Protein AF-A0A537QQP8-F1 (afdb_monomer_lite)

Radius of gyration: 13.24 Å; chains: 1; bounding box: 38×20×31 Å

Sequence (89 aa):
MFETLEQATQAQRELTAAFEAIGMNFSKLNPIVHNALLKEALATSAGSAMANFNEVLSTLQESTASEEGKLGVLREFYAYRARQFSDWA

Secondary structure (DSSP, 8-state):
--HHHHHHHHHHHHHHHHHHHTT--GGGS-HHHHHHHHHHHHHS-HHHHHHHHHHHHHHHHH--S-HHHHHHHHHHHHHHHHHHTTTT-

Foldseek 3Di:
DVVLVVLLVVQVVLLQVLQVVVVHGLVPDDPLLSLLLSLCCSVPRNVVSVVVVVVLVVVLVPDPDDPVVSVVVSSVVSNVSSVVSVVVD

pLDDT: mean 89.11, std 10.69, range [43.97, 96.94]

Structure (mmCIF, N/CA/C/O backbone):
data_AF-A0A537QQP8-F1
#
_entry.id   AF-A0A537QQP8-F1
#
loop_
_atom_site.group_PDB
_atom_site.id
_atom_site.type_symbol
_atom_site.label_atom_id
_atom_site.label_alt_id
_atom_site.label_comp_id
_atom_site.label_asym_id
_atom_site.label_entity_id
_atom_site.label_seq_id
_atom_site.pdbx_PDB_ins_code
_atom_site.Cartn_x
_atom_site.Cartn_y
_atom_site.Cartn_z
_atom_site.occupancy
_atom_site.B_iso_or_equiv
_atom_site.auth_seq_id
_atom_site.auth_comp_id
_atom_site.auth_asym_id
_atom_site.auth_atom_id
_atom_site.pdbx_PDB_model_num
ATOM 1 N N . MET A 1 1 ? 22.483 -0.689 -12.224 1.00 55.19 1 MET A N 1
ATOM 2 C CA . MET A 1 1 ? 22.102 0.595 -11.582 1.00 55.19 1 MET A CA 1
ATOM 3 C C . MET A 1 1 ? 21.065 1.382 -12.396 1.00 55.19 1 MET A C 1
ATOM 5 O O . MET A 1 1 ? 20.310 2.126 -11.791 1.00 55.19 1 MET A O 1
ATOM 9 N N . PHE A 1 2 ? 20.981 1.213 -13.727 1.00 53.97 2 PHE A N 1
ATOM 10 C CA . PHE A 1 2 ? 19.906 1.805 -14.547 1.00 53.97 2 PHE A CA 1
ATOM 11 C C . PHE A 1 2 ? 18.584 1.015 -14.475 1.00 53.97 2 PHE A C 1
ATOM 13 O O . PHE A 1 2 ? 17.531 1.618 -14.302 1.00 53.97 2 PHE A O 1
ATOM 20 N N . GLU A 1 3 ? 18.646 -0.322 -14.476 1.00 60.66 3 GLU A N 1
ATOM 21 C CA . GLU A 1 3 ? 17.458 -1.199 -14.426 1.00 60.66 3 GLU A CA 1
ATOM 22 C C . GLU A 1 3 ? 16.590 -0.981 -13.174 1.00 60.66 3 GLU A C 1
ATOM 24 O O . GLU A 1 3 ? 15.366 -1.000 -13.248 1.00 60.66 3 GLU A O 1
ATOM 29 N N . THR A 1 4 ? 17.206 -0.678 -12.029 1.00 74.56 4 THR A N 1
ATOM 30 C CA . THR A 1 4 ? 16.496 -0.447 -10.761 1.00 74.56 4 THR A CA 1
ATOM 31 C C . THR A 1 4 ? 15.698 0.858 -10.755 1.00 74.56 4 THR A C 1
ATOM 33 O O . THR A 1 4 ? 14.660 0.944 -10.103 1.00 74.56 4 THR A O 1
ATOM 36 N N . LEU A 1 5 ? 16.161 1.884 -11.479 1.00 81.81 5 LEU A N 1
ATOM 37 C CA . LEU A 1 5 ? 15.466 3.171 -11.563 1.00 81.81 5 LEU A CA 1
ATOM 38 C C . LEU A 1 5 ? 14.262 3.085 -12.511 1.00 81.81 5 LEU A C 1
ATOM 40 O O . LEU A 1 5 ? 13.201 3.639 -12.221 1.00 81.81 5 LEU A O 1
ATOM 44 N N . GLU A 1 6 ? 14.414 2.365 -13.623 1.00 87.31 6 GLU A N 1
ATOM 45 C CA . GLU A 1 6 ? 13.325 2.099 -14.565 1.00 87.31 6 GLU A CA 1
ATOM 46 C C . GLU A 1 6 ? 12.236 1.230 -13.927 1.00 87.31 6 GLU A C 1
ATOM 48 O O . GLU A 1 6 ? 11.061 1.586 -14.003 1.00 87.31 6 GLU A O 1
ATOM 53 N N . GLN A 1 7 ? 12.612 0.167 -13.205 1.00 85.62 7 GLN A N 1
ATOM 54 C CA . GLN A 1 7 ? 11.677 -0.668 -12.441 1.00 85.62 7 GLN A CA 1
ATOM 55 C C . GLN A 1 7 ? 10.937 0.134 -11.364 1.00 85.62 7 GLN A C 1
ATOM 57 O O . GLN A 1 7 ? 9.713 0.048 -11.273 1.00 85.62 7 GLN A O 1
ATOM 62 N N . ALA A 1 8 ? 11.645 0.969 -10.595 1.00 87.31 8 ALA A N 1
ATOM 63 C CA . ALA A 1 8 ? 11.028 1.851 -9.601 1.00 87.31 8 ALA A CA 1
ATOM 64 C C . ALA A 1 8 ? 10.034 2.833 -10.235 1.00 87.31 8 ALA A C 1
ATOM 66 O O . ALA A 1 8 ? 8.935 3.033 -9.718 1.00 87.31 8 ALA A O 1
ATOM 67 N N . THR A 1 9 ? 10.395 3.409 -11.383 1.00 91.62 9 THR A N 1
ATOM 68 C CA . THR A 1 9 ? 9.538 4.351 -12.112 1.00 91.62 9 THR A CA 1
ATOM 69 C C . THR A 1 9 ? 8.294 3.655 -12.659 1.00 91.62 9 THR A C 1
ATOM 71 O O . THR A 1 9 ? 7.191 4.197 -12.564 1.00 91.62 9 THR A O 1
ATOM 74 N N . GLN A 1 10 ? 8.450 2.451 -13.210 1.00 93.62 10 GLN A N 1
ATOM 75 C CA . GLN A 1 10 ? 7.342 1.664 -13.737 1.00 93.62 10 GLN A CA 1
ATOM 76 C C . GLN A 1 10 ? 6.388 1.227 -12.620 1.00 93.62 10 GLN A C 1
ATOM 78 O O . GLN A 1 10 ? 5.191 1.494 -12.715 1.00 93.62 10 GLN A O 1
ATOM 83 N N . ALA A 1 11 ? 6.908 0.671 -11.521 1.00 93.50 11 ALA A N 1
ATOM 84 C CA . ALA A 1 11 ? 6.105 0.296 -10.358 1.00 93.50 11 ALA A CA 1
ATOM 85 C C . ALA A 1 11 ? 5.337 1.498 -9.784 1.00 93.50 11 ALA A C 1
ATOM 87 O O . ALA A 1 11 ? 4.151 1.394 -9.479 1.00 93.50 11 ALA A O 1
ATOM 88 N N . GLN A 1 12 ? 5.976 2.669 -9.696 1.00 93.94 12 GLN A N 1
ATOM 89 C CA . GLN A 1 12 ? 5.315 3.887 -9.228 1.00 93.94 12 GLN A CA 1
ATOM 90 C C . GLN A 1 12 ? 4.181 4.336 -10.161 1.00 93.94 12 GLN A C 1
ATOM 92 O O . GLN A 1 12 ? 3.131 4.764 -9.677 1.00 93.94 12 GLN A O 1
ATOM 97 N N . ARG A 1 13 ? 4.357 4.232 -11.485 1.00 95.69 13 ARG A N 1
ATOM 98 C CA . ARG A 1 13 ? 3.304 4.549 -12.466 1.00 95.69 13 ARG A CA 1
ATOM 99 C C . ARG A 1 13 ? 2.126 3.587 -12.361 1.00 95.69 13 ARG A C 1
ATOM 101 O O . ARG A 1 13 ? 0.987 4.039 -12.316 1.00 95.69 13 ARG A O 1
ATOM 108 N N . GLU A 1 14 ? 2.400 2.289 -12.288 1.00 96.94 14 GLU A N 1
ATOM 109 C CA . GLU A 1 14 ? 1.369 1.254 -12.170 1.00 96.94 14 GLU A CA 1
ATOM 110 C C . GLU A 1 14 ? 0.571 1.394 -10.873 1.00 96.94 14 GLU A C 1
ATOM 112 O O . GLU A 1 14 ? -0.658 1.373 -10.904 1.00 96.94 14 GLU A O 1
ATOM 117 N N . LEU A 1 15 ? 1.252 1.621 -9.744 1.00 96.44 15 LEU A N 1
ATOM 118 C CA . LEU A 1 15 ? 0.591 1.904 -8.471 1.00 96.44 15 LEU A CA 1
ATOM 119 C C . LEU A 1 15 ? -0.237 3.187 -8.549 1.00 96.44 15 LEU A C 1
ATOM 121 O O . LEU A 1 15 ? -1.380 3.195 -8.110 1.00 96.44 15 LEU A O 1
ATOM 125 N N . THR A 1 16 ? 0.289 4.258 -9.148 1.00 96.94 16 THR A N 1
ATOM 126 C CA . THR A 1 16 ? -0.468 5.512 -9.303 1.00 96.94 16 THR A CA 1
ATOM 127 C C . THR A 1 16 ? -1.766 5.280 -10.073 1.00 96.94 16 THR A C 1
ATOM 129 O O . THR A 1 16 ? -2.827 5.641 -9.572 1.00 96.94 16 THR A O 1
ATOM 132 N N . ALA A 1 17 ? -1.704 4.602 -11.222 1.00 96.44 17 ALA A N 1
ATOM 133 C CA . ALA A 1 17 ? -2.887 4.285 -12.019 1.00 96.44 17 ALA A CA 1
ATOM 134 C C . ALA A 1 17 ? -3.884 3.387 -11.261 1.00 96.44 17 ALA A C 1
ATOM 136 O O . ALA A 1 17 ? -5.094 3.605 -11.322 1.00 96.44 17 ALA A O 1
ATOM 137 N N . ALA A 1 18 ? -3.392 2.396 -10.512 1.00 95.56 18 ALA A N 1
ATOM 138 C CA . ALA A 1 18 ? -4.246 1.496 -9.745 1.00 95.56 18 ALA A CA 1
ATOM 139 C C . ALA A 1 18 ? -4.934 2.191 -8.555 1.00 95.56 18 ALA A C 1
ATOM 141 O O . ALA A 1 18 ? -6.102 1.922 -8.277 1.00 95.56 18 ALA A O 1
ATOM 142 N N . PHE A 1 19 ? -4.245 3.115 -7.880 1.00 95.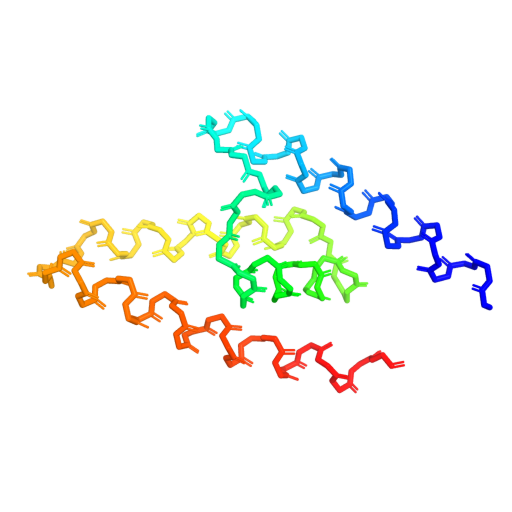81 19 PHE A N 1
ATOM 143 C CA . PHE A 1 19 ? -4.834 3.942 -6.825 1.00 95.81 19 PHE A CA 1
ATOM 144 C C . PHE A 1 19 ? -5.837 4.959 -7.388 1.00 95.81 19 PHE A C 1
ATOM 146 O O . PHE A 1 19 ? -6.909 5.142 -6.810 1.00 95.81 19 PHE A O 1
ATOM 153 N N . GLU A 1 20 ? -5.541 5.578 -8.534 1.00 95.75 20 GLU A N 1
ATOM 154 C CA . GLU A 1 20 ? -6.471 6.490 -9.213 1.00 95.75 20 GLU A CA 1
ATOM 155 C C . GLU A 1 20 ? -7.777 5.784 -9.598 1.00 95.75 20 GLU A C 1
ATOM 157 O O . GLU A 1 20 ? -8.855 6.355 -9.422 1.00 95.75 20 GLU A O 1
ATOM 162 N N . ALA A 1 21 ? -7.704 4.521 -10.032 1.00 94.19 21 ALA A N 1
ATOM 163 C CA . ALA A 1 21 ? -8.876 3.711 -10.365 1.00 94.19 21 ALA A CA 1
ATOM 164 C C . ALA A 1 21 ? -9.826 3.475 -9.174 1.00 94.19 21 ALA A C 1
ATOM 166 O O . ALA A 1 21 ? -11.022 3.275 -9.383 1.00 94.19 21 ALA A O 1
ATOM 167 N N . ILE A 1 22 ? -9.322 3.536 -7.935 1.00 90.62 22 ILE A N 1
ATOM 168 C CA . ILE A 1 22 ? -10.128 3.451 -6.703 1.00 90.62 22 ILE A CA 1
ATOM 169 C C . ILE A 1 22 ? -10.380 4.826 -6.059 1.00 90.62 22 ILE A C 1
ATOM 171 O O . ILE A 1 22 ? -10.832 4.908 -4.918 1.00 90.62 22 ILE A O 1
ATOM 175 N N . GLY A 1 23 ? -10.096 5.921 -6.773 1.00 93.00 23 GLY A N 1
ATOM 176 C CA . GLY A 1 23 ? -10.345 7.289 -6.309 1.00 93.00 23 GLY A CA 1
ATOM 177 C C . GLY A 1 23 ? -9.352 7.802 -5.261 1.00 93.00 23 GLY A C 1
ATOM 178 O O . GLY A 1 23 ? -9.648 8.762 -4.550 1.00 93.00 23 GLY A O 1
ATOM 179 N N . MET A 1 24 ? -8.175 7.185 -5.147 1.00 93.50 24 MET A N 1
ATOM 180 C CA . MET A 1 24 ? -7.133 7.554 -4.190 1.00 93.50 24 MET A CA 1
ATOM 181 C C . MET A 1 24 ? -5.889 8.098 -4.901 1.00 93.50 24 MET A C 1
ATOM 183 O O . MET A 1 24 ? -5.561 7.708 -6.015 1.00 93.50 24 MET A O 1
ATOM 187 N N . ASN A 1 25 ? -5.150 8.995 -4.245 1.00 94.06 25 ASN A N 1
ATOM 188 C CA . ASN A 1 25 ? -3.891 9.512 -4.781 1.00 94.06 25 ASN A CA 1
ATOM 189 C C . ASN A 1 25 ? -2.709 8.818 -4.096 1.00 94.06 25 ASN A C 1
ATOM 191 O O . ASN A 1 25 ? -2.427 9.096 -2.928 1.00 94.06 25 ASN A O 1
ATOM 195 N N . PHE A 1 26 ? -2.009 7.954 -4.838 1.00 93.62 26 PHE A N 1
ATOM 196 C CA . PHE A 1 26 ? -0.870 7.187 -4.327 1.00 93.62 26 PHE A CA 1
ATOM 197 C C . PHE A 1 26 ? 0.209 8.085 -3.702 1.00 93.62 26 PHE A C 1
ATOM 199 O O . PHE A 1 26 ? 0.656 7.838 -2.585 1.00 93.62 26 PHE A O 1
ATOM 206 N N . SER A 1 27 ? 0.569 9.192 -4.358 1.00 92.00 27 SER A N 1
ATOM 207 C CA . SER A 1 27 ? 1.604 10.120 -3.876 1.00 92.00 27 SER A CA 1
ATOM 208 C C . SER A 1 27 ? 1.223 10.883 -2.604 1.00 92.00 27 SER A C 1
ATOM 210 O O . SER A 1 27 ? 2.089 11.485 -1.973 1.00 92.00 27 SER A O 1
ATOM 212 N N . LYS A 1 28 ? -0.060 10.884 -2.222 1.00 94.00 28 LYS A N 1
ATOM 213 C CA . LYS A 1 28 ? -0.558 11.523 -0.993 1.00 94.00 28 LYS A CA 1
ATOM 214 C C . LYS A 1 28 ? -0.763 10.542 0.161 1.00 94.00 28 LYS A C 1
ATOM 216 O O . LYS A 1 28 ? -1.239 10.951 1.220 1.00 94.00 28 LYS A O 1
ATOM 221 N N . LEU A 1 29 ? -0.432 9.265 -0.021 1.00 90.94 29 LEU A N 1
ATOM 222 C CA . LEU A 1 29 ? -0.502 8.288 1.058 1.00 90.94 29 LEU A CA 1
ATOM 223 C C . LEU A 1 29 ? 0.481 8.622 2.180 1.00 90.94 29 LEU A C 1
ATOM 225 O O . LEU A 1 29 ? 1.484 9.312 1.993 1.00 90.94 29 LEU A O 1
ATOM 229 N N . ASN A 1 30 ? 0.213 8.060 3.360 1.00 91.88 30 ASN A N 1
ATOM 230 C CA . ASN A 1 30 ? 1.178 8.077 4.449 1.00 91.88 30 ASN A CA 1
ATOM 231 C C . ASN A 1 30 ? 2.538 7.535 3.947 1.00 91.88 30 ASN A C 1
ATOM 233 O O . ASN A 1 30 ? 2.550 6.469 3.326 1.00 91.88 30 ASN A O 1
ATOM 237 N N . PRO A 1 31 ? 3.675 8.197 4.242 1.00 90.94 31 PRO A N 1
ATOM 238 C CA . PRO A 1 31 ? 4.980 7.793 3.716 1.00 90.94 31 PRO A CA 1
ATOM 239 C C . PRO A 1 31 ? 5.368 6.340 4.016 1.00 90.94 31 PRO A C 1
ATOM 241 O O . PRO A 1 31 ? 6.042 5.706 3.207 1.00 90.94 31 PRO A O 1
ATOM 244 N N . ILE A 1 32 ? 4.930 5.791 5.155 1.00 92.06 32 ILE A N 1
ATOM 245 C CA . ILE A 1 32 ? 5.183 4.391 5.526 1.00 92.06 32 ILE A CA 1
ATOM 246 C C . ILE A 1 32 ? 4.410 3.452 4.601 1.00 92.06 32 ILE A C 1
ATOM 248 O O . ILE A 1 32 ? 4.991 2.511 4.069 1.00 92.06 32 ILE A O 1
ATOM 252 N N . VAL A 1 33 ? 3.126 3.736 4.372 1.00 93.38 33 VAL A N 1
ATOM 253 C CA . VAL A 1 33 ? 2.258 2.946 3.486 1.00 93.38 33 VAL A CA 1
ATOM 254 C C . VAL A 1 33 ? 2.745 3.040 2.041 1.00 93.38 33 VAL A C 1
ATOM 256 O O . VAL A 1 33 ? 2.938 2.016 1.395 1.00 93.38 33 VAL A O 1
ATOM 259 N N . HIS A 1 34 ? 3.035 4.254 1.562 1.00 94.19 34 HIS A N 1
ATOM 260 C CA . HIS A 1 34 ? 3.587 4.484 0.226 1.00 94.19 34 HIS A CA 1
ATOM 261 C C . HIS A 1 34 ? 4.869 3.674 -0.007 1.00 94.19 34 HIS A C 1
ATOM 263 O O . HIS A 1 34 ? 4.985 2.946 -0.990 1.00 94.19 34 HIS A O 1
ATOM 269 N N . ASN A 1 35 ? 5.838 3.781 0.909 1.00 92.19 35 ASN A N 1
ATOM 270 C CA . ASN A 1 35 ? 7.113 3.081 0.787 1.00 92.19 35 ASN A CA 1
ATOM 271 C C . ASN A 1 35 ? 6.943 1.556 0.826 1.00 92.19 35 ASN A C 1
ATOM 273 O O . ASN A 1 35 ? 7.596 0.849 0.067 1.00 92.19 35 ASN A O 1
ATOM 277 N N . ALA A 1 36 ? 6.062 1.045 1.689 1.00 94.12 36 ALA A N 1
ATOM 278 C CA . ALA A 1 36 ? 5.793 -0.384 1.783 1.00 94.12 36 ALA A CA 1
ATOM 279 C C . ALA A 1 36 ? 5.219 -0.949 0.477 1.00 94.12 36 ALA A C 1
ATOM 281 O O . ALA A 1 36 ? 5.715 -1.956 -0.019 1.00 94.12 36 ALA A O 1
ATOM 282 N N . LEU A 1 37 ? 4.230 -0.264 -0.103 1.00 94.81 37 LEU A N 1
ATOM 283 C CA . LEU A 1 37 ? 3.605 -0.659 -1.366 1.00 94.81 37 LEU A CA 1
ATOM 284 C C . LEU A 1 37 ? 4.588 -0.599 -2.533 1.00 94.81 37 LEU A C 1
ATOM 286 O O . LEU A 1 37 ? 4.599 -1.500 -3.364 1.00 94.81 37 LEU A O 1
ATOM 290 N N . LEU A 1 38 ? 5.443 0.426 -2.577 1.00 93.75 38 LEU A N 1
ATOM 291 C CA . LEU A 1 38 ? 6.470 0.528 -3.610 1.00 93.75 38 LEU A CA 1
ATOM 292 C C . LEU A 1 38 ? 7.489 -0.615 -3.502 1.00 93.75 38 LEU A C 1
ATOM 294 O O . LEU A 1 38 ? 7.810 -1.237 -4.509 1.00 93.75 38 LEU A O 1
ATOM 298 N N . LYS A 1 39 ? 7.966 -0.929 -2.290 1.00 92.44 39 LYS A N 1
ATOM 299 C CA . LYS A 1 39 ? 8.893 -2.051 -2.061 1.00 92.44 39 LYS A CA 1
ATOM 300 C C . LYS A 1 39 ? 8.275 -3.392 -2.430 1.00 92.44 39 LYS A C 1
ATOM 302 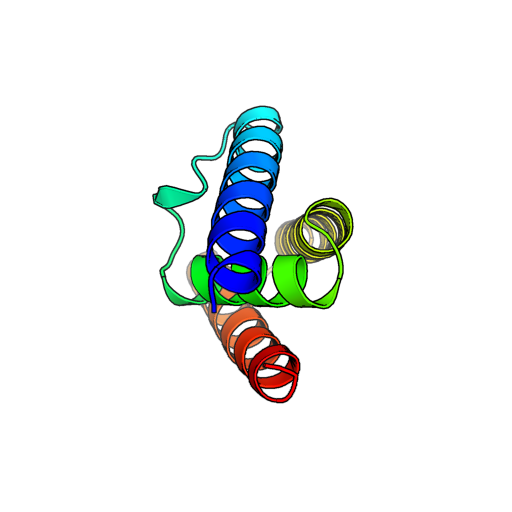O O . LYS A 1 39 ? 8.916 -4.206 -3.082 1.00 92.44 39 LYS A O 1
ATOM 307 N N . GLU A 1 40 ? 7.024 -3.603 -2.051 1.00 93.25 40 GLU A N 1
ATOM 308 C CA . GLU A 1 40 ? 6.295 -4.807 -2.420 1.00 93.25 40 GLU A CA 1
ATOM 309 C C . GLU A 1 40 ? 6.101 -4.922 -3.933 1.00 93.25 40 GLU A C 1
ATOM 311 O O . GLU A 1 40 ? 6.316 -5.995 -4.495 1.00 93.25 40 GLU A O 1
ATOM 316 N N . ALA A 1 41 ? 5.739 -3.827 -4.603 1.00 93.94 41 ALA A N 1
ATOM 317 C CA . ALA A 1 41 ? 5.572 -3.816 -6.049 1.00 93.94 41 ALA A CA 1
ATOM 318 C C . ALA A 1 41 ? 6.888 -4.097 -6.784 1.00 93.94 41 ALA A C 1
ATOM 320 O O . ALA A 1 41 ? 6.874 -4.793 -7.794 1.00 93.94 41 ALA A O 1
ATOM 321 N N . LEU A 1 42 ? 8.015 -3.610 -6.253 1.00 92.19 42 LEU A N 1
ATOM 322 C CA . LEU A 1 42 ? 9.348 -3.888 -6.789 1.00 92.19 42 LEU A CA 1
ATOM 323 C C . LEU A 1 42 ? 9.781 -5.343 -6.584 1.00 92.19 42 LEU A C 1
ATOM 325 O O . LEU A 1 42 ? 10.421 -5.913 -7.460 1.00 92.19 42 LEU A O 1
ATOM 329 N N . ALA A 1 43 ? 9.430 -5.945 -5.447 1.00 91.25 43 ALA A N 1
ATOM 330 C CA . ALA A 1 43 ? 9.755 -7.339 -5.152 1.00 91.25 43 ALA A CA 1
ATOM 331 C C . ALA A 1 43 ? 8.807 -8.339 -5.837 1.00 91.25 43 ALA A C 1
ATOM 333 O O . ALA A 1 43 ? 9.161 -9.502 -6.023 1.00 91.25 43 ALA A O 1
ATOM 334 N N . THR A 1 44 ? 7.586 -7.911 -6.169 1.00 91.88 44 THR A N 1
ATOM 335 C CA . THR A 1 44 ? 6.529 -8.769 -6.719 1.00 91.88 44 THR A CA 1
ATOM 336 C C . THR A 1 44 ? 5.894 -8.138 -7.963 1.00 91.88 44 THR A C 1
ATOM 338 O O . THR A 1 44 ? 6.371 -8.358 -9.071 1.00 91.88 44 THR A O 1
ATOM 341 N N . SER A 1 45 ? 4.808 -7.377 -7.804 1.00 93.44 45 SER A N 1
ATOM 342 C CA . SER A 1 45 ? 4.159 -6.582 -8.848 1.00 93.44 45 SER A CA 1
ATOM 343 C C . SER A 1 45 ? 3.239 -5.524 -8.230 1.00 93.44 45 SER A C 1
ATOM 345 O O . SER A 1 45 ? 2.769 -5.686 -7.098 1.00 93.44 45 SER A O 1
ATOM 347 N N . ALA A 1 46 ? 2.903 -4.469 -8.981 1.00 93.88 46 ALA A N 1
ATOM 348 C CA . ALA A 1 46 ? 1.915 -3.482 -8.538 1.00 93.88 46 ALA A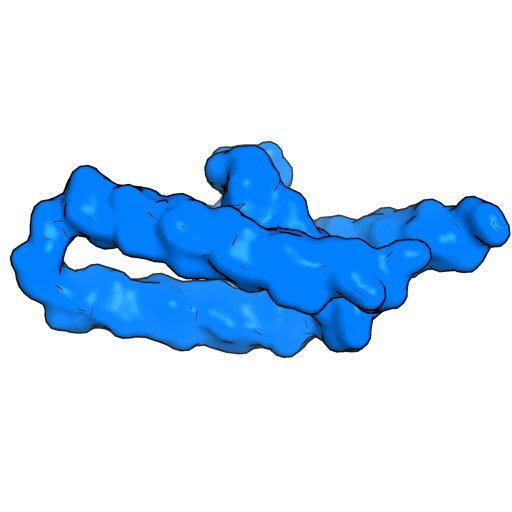 CA 1
ATOM 349 C C . ALA A 1 46 ? 0.535 -4.113 -8.271 1.00 93.88 46 ALA A C 1
ATOM 351 O O . ALA A 1 46 ? -0.145 -3.730 -7.321 1.00 93.88 46 ALA A O 1
ATOM 352 N N . GLY A 1 47 ? 0.143 -5.124 -9.056 1.00 93.94 47 GLY A N 1
ATOM 353 C CA . GLY A 1 47 ? -1.105 -5.864 -8.851 1.00 93.94 47 GLY A CA 1
ATOM 354 C C . GLY A 1 47 ? -1.143 -6.604 -7.512 1.00 93.94 47 GLY A C 1
ATOM 355 O O . GLY A 1 47 ? -2.140 -6.520 -6.798 1.00 93.94 47 GLY A O 1
ATOM 356 N N . SER A 1 48 ? -0.045 -7.264 -7.134 1.00 93.94 48 SER A N 1
ATOM 357 C CA . SER A 1 48 ? 0.080 -7.942 -5.835 1.00 93.94 48 SER A CA 1
ATOM 358 C C . SER A 1 48 ? 0.010 -6.954 -4.669 1.00 93.94 48 SER A C 1
ATOM 360 O O . SER A 1 48 ? -0.737 -7.181 -3.716 1.00 93.94 48 SER A O 1
ATOM 362 N N . ALA A 1 49 ? 0.724 -5.828 -4.774 1.00 95.44 49 ALA A N 1
ATOM 363 C CA . ALA A 1 49 ? 0.686 -4.770 -3.767 1.00 95.44 49 ALA A CA 1
ATOM 364 C C . ALA A 1 49 ? -0.731 -4.191 -3.594 1.00 95.44 49 ALA A C 1
ATOM 366 O O . ALA A 1 49 ? -1.193 -3.995 -2.471 1.00 95.44 49 ALA A O 1
ATOM 367 N N . MET A 1 50 ? -1.454 -3.979 -4.698 1.00 95.75 50 MET A N 1
ATOM 368 C CA . MET A 1 50 ? -2.836 -3.489 -4.678 1.00 95.75 50 MET A CA 1
ATOM 369 C C . MET A 1 50 ? -3.832 -4.504 -4.121 1.00 95.75 50 MET A C 1
ATOM 371 O O . MET A 1 50 ? -4.733 -4.121 -3.378 1.00 95.75 50 MET A O 1
ATOM 375 N N . ALA A 1 51 ? -3.683 -5.788 -4.451 1.00 94.69 51 ALA A N 1
ATOM 376 C CA . ALA A 1 51 ? -4.522 -6.846 -3.895 1.00 94.69 51 ALA A CA 1
ATOM 377 C C . ALA A 1 51 ? -4.399 -6.897 -2.364 1.00 94.69 51 ALA A C 1
ATOM 379 O O . ALA A 1 51 ? -5.415 -6.846 -1.672 1.00 94.69 51 ALA A O 1
ATOM 380 N N . ASN A 1 52 ? -3.166 -6.879 -1.843 1.00 93.38 52 ASN A N 1
ATOM 381 C CA . ASN A 1 52 ? -2.916 -6.812 -0.401 1.00 93.38 52 ASN A CA 1
ATOM 382 C C . ASN A 1 52 ? -3.491 -5.530 0.222 1.00 93.38 52 ASN A C 1
ATOM 384 O O . ASN A 1 52 ? -4.069 -5.568 1.307 1.00 93.38 52 ASN A O 1
ATOM 388 N N . PHE A 1 53 ? -3.377 -4.390 -0.464 1.00 94.38 53 PHE A N 1
ATOM 389 C CA . PHE A 1 53 ? -3.967 -3.138 0.005 1.00 94.38 53 PHE A CA 1
ATOM 390 C C . PHE A 1 53 ? -5.485 -3.192 0.133 1.00 94.38 53 PHE A C 1
ATOM 392 O O . PHE A 1 53 ? -6.023 -2.810 1.175 1.00 94.38 53 PHE A O 1
ATOM 399 N N . ASN A 1 54 ? -6.166 -3.718 -0.879 1.00 92.75 54 ASN A N 1
ATOM 400 C CA . ASN A 1 54 ? -7.616 -3.857 -0.868 1.00 92.75 54 ASN A CA 1
ATOM 401 C C . ASN A 1 54 ? -8.093 -4.852 0.199 1.00 92.75 54 ASN A C 1
ATOM 403 O O . ASN A 1 54 ? -9.090 -4.586 0.865 1.00 92.75 54 ASN A O 1
ATOM 407 N N . GLU A 1 55 ? -7.371 -5.954 0.414 1.00 93.25 55 GLU A N 1
ATOM 408 C CA . GLU A 1 55 ? -7.687 -6.930 1.465 1.00 93.25 55 GLU A CA 1
ATOM 409 C C . GLU A 1 55 ? -7.604 -6.306 2.868 1.00 93.25 55 GLU A C 1
ATOM 411 O O . GLU A 1 55 ? -8.518 -6.456 3.686 1.00 93.25 55 GLU A O 1
ATOM 416 N N . VAL A 1 56 ? -6.549 -5.529 3.131 1.00 92.56 56 VAL A N 1
ATOM 417 C CA . VAL A 1 56 ? -6.386 -4.810 4.403 1.00 92.56 56 VAL A CA 1
ATOM 418 C C . VAL A 1 56 ? -7.481 -3.764 4.581 1.00 92.56 56 VAL A C 1
ATOM 420 O O . VAL A 1 56 ? -8.056 -3.666 5.664 1.00 92.56 56 VAL A O 1
ATOM 423 N N . LEU A 1 57 ? -7.807 -2.997 3.535 1.00 90.69 57 LEU A N 1
ATOM 424 C CA . LEU A 1 57 ? -8.906 -2.035 3.597 1.00 90.69 57 LEU A CA 1
ATOM 425 C C . LEU A 1 57 ? -10.249 -2.713 3.884 1.00 90.69 57 LEU A C 1
ATOM 427 O O . LEU A 1 57 ? -10.968 -2.234 4.757 1.00 90.69 57 LEU A O 1
ATOM 431 N N . SER A 1 58 ? -10.562 -3.826 3.215 1.00 92.12 58 SER A N 1
ATOM 432 C CA . SER A 1 58 ? -11.792 -4.593 3.460 1.00 92.12 58 SER A CA 1
ATOM 433 C C . SER A 1 58 ? -11.861 -5.066 4.914 1.00 92.12 58 SER A C 1
ATOM 435 O O . SER A 1 58 ? -12.859 -4.855 5.600 1.00 92.12 58 SER A O 1
ATOM 437 N N . THR A 1 59 ? -10.753 -5.601 5.430 1.00 93.06 59 THR A N 1
ATOM 438 C CA . THR A 1 59 ? -10.649 -6.052 6.827 1.00 93.06 59 THR A CA 1
ATOM 439 C C . THR A 1 59 ? -10.859 -4.897 7.816 1.00 93.06 59 THR A C 1
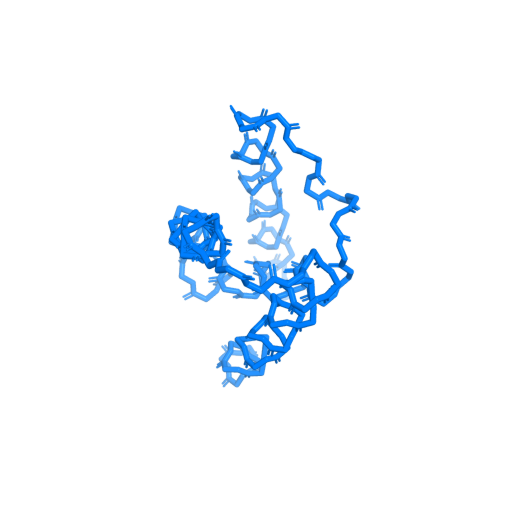ATOM 441 O O . THR A 1 59 ? -11.539 -5.041 8.832 1.00 93.06 59 THR A O 1
ATOM 444 N N . LEU A 1 60 ? -10.302 -3.715 7.531 1.00 90.56 60 LEU A N 1
ATOM 445 C CA . LEU A 1 60 ? -10.476 -2.527 8.372 1.00 90.56 60 LEU A CA 1
ATOM 446 C C . LEU A 1 60 ? -11.887 -1.932 8.275 1.00 90.56 60 LEU A C 1
ATOM 448 O O . LEU A 1 60 ? -12.362 -1.343 9.249 1.00 90.56 60 LEU A O 1
ATOM 452 N N . GLN A 1 61 ? -12.568 -2.074 7.138 1.00 89.81 61 GLN A N 1
ATOM 453 C CA . GLN A 1 61 ? -13.961 -1.650 6.978 1.00 89.81 61 GLN A CA 1
ATOM 454 C C . GLN A 1 61 ? -14.911 -2.491 7.835 1.00 89.81 61 GLN A C 1
ATOM 456 O O . GLN A 1 61 ? -15.825 -1.935 8.440 1.00 89.81 61 GLN A O 1
ATOM 461 N N . GLU A 1 62 ? -14.655 -3.794 7.949 1.00 92.56 62 GLU A N 1
ATOM 462 C CA . GLU A 1 62 ? -15.428 -4.714 8.794 1.00 92.56 62 GLU A CA 1
ATOM 463 C C . GLU A 1 62 ? -15.103 -4.580 10.293 1.00 92.56 62 GLU A C 1
ATOM 465 O O . GLU A 1 62 ? -15.871 -5.018 11.151 1.00 92.56 62 GLU A O 1
ATOM 470 N N . SER A 1 63 ? -13.978 -3.946 10.633 1.00 91.69 63 SER A N 1
ATOM 471 C CA . SER A 1 63 ? -13.548 -3.747 12.016 1.00 91.69 63 SER A CA 1
ATOM 472 C C . SER A 1 63 ? -14.404 -2.719 12.765 1.00 91.69 63 SER A C 1
ATOM 474 O O . SER A 1 63 ? -14.663 -1.613 12.283 1.00 91.69 63 SER A O 1
ATOM 476 N N . THR A 1 64 ? -14.748 -3.045 14.015 1.00 93.25 64 THR A N 1
ATOM 477 C CA . THR A 1 64 ? -15.441 -2.149 14.959 1.00 93.25 64 THR A CA 1
ATOM 478 C C . THR A 1 64 ? -14.499 -1.177 15.678 1.00 93.25 64 THR A C 1
ATOM 480 O O . THR A 1 64 ? -14.935 -0.452 16.573 1.00 93.25 64 THR A O 1
ATOM 483 N N . ALA A 1 65 ? -13.201 -1.188 15.355 1.00 90.50 65 ALA A N 1
ATOM 484 C CA . ALA A 1 65 ? -12.236 -0.251 15.922 1.00 90.50 65 ALA A CA 1
ATOM 485 C C . ALA A 1 65 ? -12.583 1.202 15.555 1.00 90.50 65 ALA A C 1
ATOM 487 O O . ALA A 1 65 ? -13.225 1.470 14.538 1.00 90.50 65 ALA A O 1
ATOM 488 N N . SER A 1 66 ? -12.122 2.156 16.367 1.00 94.00 66 SER A N 1
ATOM 489 C CA . SER A 1 66 ? -12.198 3.573 16.006 1.00 94.00 66 SER A CA 1
ATOM 490 C C . SER A 1 66 ? -11.374 3.856 14.747 1.00 94.00 66 SER A C 1
ATOM 492 O O . SER A 1 66 ? -10.414 3.144 14.452 1.00 94.00 66 SER A O 1
ATOM 494 N N . GLU A 1 67 ? -11.703 4.929 14.027 1.00 89.75 67 GLU A N 1
ATOM 495 C CA . GLU A 1 67 ? -10.933 5.364 12.851 1.00 89.75 67 GLU A CA 1
ATOM 496 C C . GLU A 1 67 ? -9.447 5.575 13.175 1.00 89.75 67 GLU A C 1
ATOM 498 O O . GLU A 1 67 ? -8.573 5.129 12.436 1.00 89.75 67 GLU A O 1
ATOM 503 N N . GLU A 1 68 ? -9.141 6.165 14.332 1.00 90.62 68 GLU A N 1
ATOM 504 C CA . GLU A 1 68 ? -7.762 6.307 14.808 1.00 90.62 68 GLU A CA 1
ATOM 505 C C . GLU A 1 68 ? -7.086 4.944 15.029 1.00 90.62 68 GLU A C 1
ATOM 507 O O . GLU A 1 68 ? -5.942 4.745 14.618 1.00 90.62 68 GLU A O 1
ATOM 512 N N . GLY A 1 69 ? -7.811 3.974 15.597 1.00 90.88 69 GLY A N 1
ATOM 513 C CA . GLY A 1 69 ? -7.329 2.603 15.756 1.00 90.88 69 GLY A CA 1
ATOM 514 C C . GLY A 1 69 ? -7.053 1.921 14.414 1.00 90.88 69 GLY A C 1
ATOM 515 O O . GLY A 1 69 ? -6.002 1.307 14.244 1.00 90.88 69 GLY A O 1
ATOM 516 N N . LYS A 1 70 ? -7.945 2.083 13.428 1.00 90.50 70 LYS A N 1
ATOM 517 C CA . LYS A 1 70 ? -7.762 1.545 12.069 1.00 90.50 70 LYS A CA 1
ATOM 518 C C . LYS A 1 70 ? -6.531 2.138 11.388 1.00 90.50 70 LYS A C 1
ATOM 520 O O . LYS A 1 70 ? -5.747 1.400 10.794 1.00 90.50 70 LYS A O 1
ATOM 525 N N . LEU A 1 71 ? -6.322 3.449 11.513 1.00 89.38 71 LEU A N 1
ATOM 526 C CA . LEU A 1 71 ? -5.134 4.127 10.987 1.00 89.38 71 LEU A CA 1
ATOM 527 C C . LEU A 1 71 ? -3.846 3.654 11.675 1.00 89.38 71 LEU A C 1
ATOM 529 O O . LEU A 1 71 ? -2.827 3.478 11.003 1.00 89.38 71 LEU A O 1
ATOM 533 N N . GLY A 1 72 ? -3.892 3.419 12.991 1.00 90.00 72 GLY A N 1
ATOM 534 C CA . GLY A 1 72 ? -2.790 2.829 13.751 1.00 90.00 72 GLY A CA 1
ATOM 535 C C . GLY A 1 72 ? -2.411 1.444 13.227 1.00 90.00 72 GLY A C 1
ATOM 536 O O . GLY A 1 72 ? -1.264 1.231 12.833 1.00 90.00 72 GLY A O 1
ATOM 537 N N . VAL A 1 73 ? -3.395 0.547 13.114 1.00 90.94 73 VAL A N 1
ATOM 538 C CA . VAL A 1 73 ? -3.211 -0.816 12.588 1.00 90.94 73 VAL A CA 1
ATOM 539 C C . VAL A 1 73 ? -2.670 -0.795 11.159 1.00 90.94 73 VAL A C 1
ATOM 541 O O . VAL A 1 73 ? -1.703 -1.493 10.857 1.00 90.94 73 VAL A O 1
ATOM 544 N N . LEU A 1 74 ? -3.236 0.043 10.284 1.00 91.62 74 LEU A N 1
ATOM 545 C CA . LEU A 1 74 ? -2.780 0.192 8.902 1.00 91.62 74 LEU A CA 1
ATOM 546 C C . LEU A 1 74 ? -1.299 0.590 8.848 1.00 91.62 74 LEU A C 1
ATOM 548 O O . LEU A 1 74 ? -0.506 0.000 8.111 1.00 91.62 74 LEU A O 1
ATOM 552 N N . ARG A 1 75 ? -0.907 1.586 9.648 1.00 90.56 75 ARG A N 1
ATOM 553 C CA . ARG A 1 75 ? 0.473 2.072 9.696 1.00 90.56 75 ARG A CA 1
ATOM 554 C C . ARG A 1 75 ? 1.434 1.000 10.204 1.00 90.56 75 ARG A C 1
ATOM 556 O O . ARG A 1 75 ? 2.509 0.848 9.626 1.00 90.56 75 ARG A O 1
ATOM 563 N N . GLU A 1 76 ? 1.081 0.286 11.269 1.00 91.81 76 GLU A N 1
ATOM 564 C CA . GLU A 1 76 ? 1.918 -0.775 11.841 1.00 91.81 76 GLU A CA 1
ATOM 565 C C . GLU A 1 76 ? 2.089 -1.947 10.875 1.00 91.81 76 GLU A C 1
ATOM 567 O O . GLU A 1 76 ? 3.215 -2.392 10.637 1.00 91.81 76 GLU A O 1
ATOM 572 N N . PHE A 1 77 ? 0.998 -2.381 10.244 1.00 92.25 77 PHE A N 1
ATOM 573 C CA . PHE A 1 77 ? 1.017 -3.438 9.240 1.00 92.25 77 PHE A CA 1
ATOM 574 C C . PHE A 1 77 ? 1.951 -3.098 8.073 1.00 92.25 77 PHE A C 1
ATOM 576 O O . PHE A 1 77 ? 2.822 -3.890 7.709 1.00 92.25 77 PHE A O 1
ATOM 583 N N . TYR A 1 78 ? 1.841 -1.888 7.519 1.00 93.75 78 TYR A N 1
ATOM 584 C CA . TYR A 1 78 ? 2.708 -1.474 6.417 1.00 93.75 78 TYR A CA 1
ATOM 585 C C . TYR A 1 78 ? 4.142 -1.164 6.849 1.00 93.75 78 TYR A C 1
ATOM 587 O O . TYR A 1 78 ? 5.066 -1.382 6.068 1.00 93.75 78 TYR A O 1
ATOM 595 N N . ALA A 1 79 ? 4.375 -0.736 8.092 1.00 91.12 79 ALA A N 1
ATOM 596 C CA . ALA A 1 79 ? 5.731 -0.643 8.631 1.00 91.12 79 ALA A CA 1
ATOM 597 C C . ALA A 1 79 ? 6.404 -2.024 8.690 1.00 91.12 79 ALA A C 1
ATOM 599 O O . ALA A 1 79 ? 7.587 -2.142 8.363 1.00 91.12 79 ALA A O 1
ATOM 600 N N . TYR A 1 80 ? 5.654 -3.062 9.071 1.00 91.44 80 TYR A N 1
ATOM 601 C CA . TYR A 1 80 ? 6.125 -4.444 9.053 1.00 91.44 80 TYR A CA 1
ATOM 602 C C . TYR A 1 80 ? 6.379 -4.942 7.622 1.00 91.44 80 TYR A C 1
ATOM 604 O O . TYR A 1 80 ? 7.488 -5.397 7.334 1.00 91.44 80 TYR A O 1
ATOM 612 N N . ARG A 1 81 ? 5.425 -4.766 6.692 1.00 88.62 81 ARG A N 1
ATOM 613 C CA . ARG A 1 81 ? 5.614 -5.162 5.279 1.00 88.62 81 ARG A CA 1
ATOM 614 C C . ARG A 1 81 ? 6.792 -4.457 4.620 1.00 88.62 81 ARG A C 1
ATOM 616 O O . ARG A 1 81 ? 7.568 -5.095 3.916 1.00 88.62 81 ARG A O 1
ATOM 623 N N . ALA A 1 82 ? 6.987 -3.163 4.882 1.00 89.06 82 ALA A N 1
ATOM 624 C CA . ALA A 1 82 ? 8.137 -2.438 4.350 1.00 89.06 82 ALA A CA 1
ATOM 625 C C . ALA A 1 82 ? 9.462 -3.103 4.741 1.00 89.06 82 ALA A C 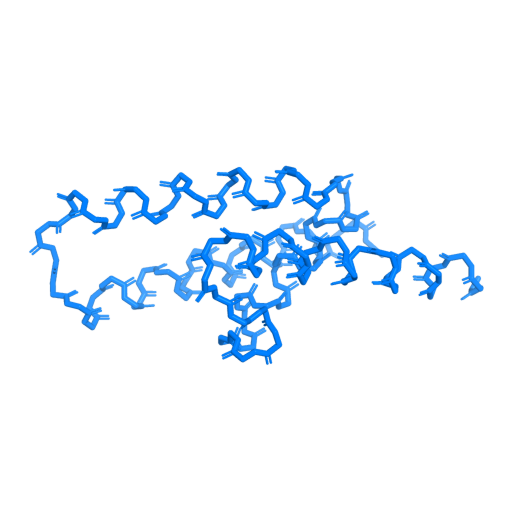1
ATOM 627 O O . ALA A 1 82 ? 10.377 -3.128 3.923 1.00 89.06 82 ALA A O 1
ATOM 628 N N . ARG A 1 83 ? 9.579 -3.637 5.967 1.00 88.69 83 ARG A N 1
ATOM 629 C CA . ARG A 1 83 ? 10.775 -4.366 6.422 1.00 88.69 83 ARG A CA 1
ATOM 630 C C . ARG A 1 83 ? 10.905 -5.713 5.721 1.00 88.69 83 ARG A C 1
ATOM 632 O O . ARG A 1 83 ? 11.975 -5.999 5.209 1.00 88.69 83 ARG A O 1
ATOM 639 N N . GLN A 1 84 ? 9.812 -6.467 5.609 1.00 88.25 84 GLN A N 1
ATOM 640 C CA . GLN A 1 84 ? 9.789 -7.762 4.920 1.00 88.25 84 GLN A CA 1
ATOM 641 C C . GLN A 1 84 ? 10.333 -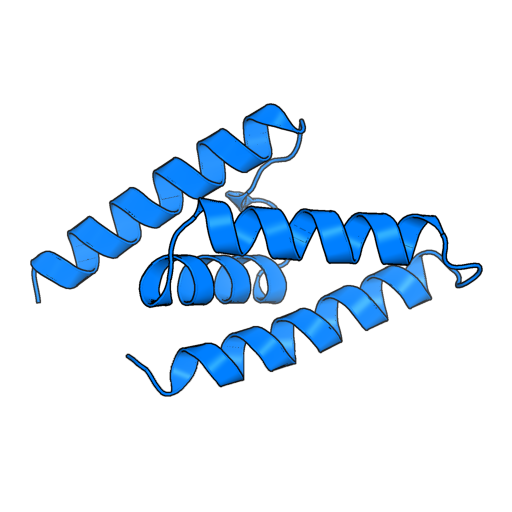7.681 3.483 1.00 88.25 84 GLN A C 1
ATOM 643 O O . GLN A 1 84 ? 11.087 -8.550 3.060 1.00 88.25 84 GLN A O 1
ATOM 648 N N . PHE A 1 85 ? 9.989 -6.619 2.751 1.00 83.12 85 PHE A N 1
ATOM 649 C CA . PHE A 1 85 ? 10.466 -6.391 1.381 1.00 83.12 85 PHE A CA 1
ATOM 650 C C . PHE A 1 85 ? 11.735 -5.527 1.296 1.00 83.12 85 PHE A C 1
ATOM 652 O O . PHE A 1 85 ? 12.187 -5.214 0.200 1.00 83.12 85 PHE A O 1
ATOM 659 N N . SER A 1 86 ? 12.320 -5.115 2.428 1.00 69.81 86 SER A N 1
ATOM 660 C CA . SER A 1 86 ? 13.627 -4.436 2.441 1.00 69.81 86 SER A CA 1
ATOM 661 C C . SER A 1 86 ? 14.796 -5.408 2.346 1.00 69.81 86 SER A C 1
ATOM 663 O O . SER A 1 86 ? 15.847 -5.007 1.868 1.00 69.81 86 SER A O 1
ATOM 665 N N . ASP A 1 87 ? 14.612 -6.661 2.763 1.00 57.09 87 ASP A N 1
ATOM 666 C CA . ASP A 1 87 ? 15.676 -7.675 2.776 1.00 57.09 87 ASP A CA 1
ATOM 667 C C . ASP A 1 87 ? 15.916 -8.319 1.390 1.00 57.09 87 ASP A C 1
ATOM 669 O O . ASP A 1 87 ? 16.736 -9.224 1.257 1.00 57.09 87 ASP A O 1
ATOM 673 N N . TRP A 1 88 ? 15.189 -7.869 0.359 1.00 45.31 88 TRP A N 1
ATOM 674 C CA . TRP A 1 88 ? 15.248 -8.374 -1.022 1.00 45.31 88 TRP A CA 1
ATOM 675 C C . TRP A 1 88 ? 15.881 -7.391 -2.029 1.00 45.31 88 TRP A C 1
ATOM 677 O O . TRP A 1 88 ? 15.971 -7.729 -3.209 1.00 45.31 88 TRP A O 1
ATOM 687 N N . ALA A 1 89 ? 16.303 -6.197 -1.592 1.00 43.97 89 ALA A N 1
ATOM 688 C CA . ALA A 1 89 ? 16.933 -5.164 -2.428 1.00 43.97 89 ALA A CA 1
ATOM 689 C C . ALA A 1 89 ? 18.422 -5.002 -2.098 1.00 43.97 89 ALA A C 1
ATOM 691 O O . ALA A 1 89 ? 19.209 -4.793 -3.050 1.00 43.97 89 ALA A O 1
#